Protein AF-A0A534L5I7-F1 (afdb_monomer)

Sequence (80 aa):
MIEKLTHVPIVVSDQEKALKFYTEVLGFEKRADYQNPGNPRWLTVAPKGTDVELILFEGKYKLDPRAPPERTSRSSRRAD

Solvent-accessible surface area (backbone atoms only — not comparable to full-atom values): 5196 Å² total; per-residue (Å²): 133,90,90,74,76,53,71,45,83,40,78,30,84,45,48,69,62,47,48,48,45,43,37,73,72,68,59,25,42,80,75,48,82,49,73,52,90,98,51,78,60,49,35,28,36,22,56,81,98,51,79,50,31,37,33,48,37,68,43,92,78,81,81,59,95,80,58,73,79,78,75,74,77,80,77,73,93,73,92,131

Radius of gyration: 18.4 Å; Cα contacts (8 Å, |Δi|>4): 110; chains: 1; bounding box: 59×39×35 Å

Secondary structure (DSSP, 8-state):
------EEEEEES-HHHHHHIIIIIS-PEEEEEE--TTS--EEEEE-TT---EEEEEE------TTSPP-----------

Mean predicted aligned error: 9.09 Å

Foldseek 3Di:
DDDDAQEDEDEDQDLVVVVCCCCVVVVWDWDDWDDDPPDFTFTWTGHPPDRHIYTHGYDDDDDPVPPDDPPPPPPDDDDD

Nearest PDB structures (foldseek):
  4hc5-assembly2_C  TM=9.283E-01  e=4.381E-05  Sphaerobacter thermophilus DSM 20745
  1r9c-assembly1_A  TM=7.684E-01  e=2.569E-03  Mesorhizobium loti
  2p7q-assembly4_C-2  TM=7.802E-01  e=4.685E-03  Listeria monocytogenes EGD-e
  2p7l-assembly4_B  TM=7.786E-01  e=5.009E-03  Listeria monocytogenes EGD-e
  2p7q-assembly4_B  TM=7.852E-01  e=6.541E-03  Listeria monocytogenes EGD-e

Structure (mmCIF, N/CA/C/O backbone):
data_AF-A0A534L5I7-F1
#
_entry.id   AF-A0A534L5I7-F1
#
loop_
_atom_site.group_PDB
_atom_site.id
_atom_site.type_symbol
_atom_site.label_atom_id
_atom_site.label_alt_id
_atom_site.label_comp_id
_atom_site.label_asym_id
_atom_site.label_entity_id
_atom_site.label_seq_id
_atom_site.pdbx_PDB_ins_code
_atom_site.Cartn_x
_atom_site.Cartn_y
_atom_site.Cartn_z
_atom_site.occupancy
_atom_site.B_iso_or_equiv
_atom_site.auth_seq_id
_atom_site.auth_comp_id
_atom_site.auth_asym_id
_atom_site.auth_atom_id
_atom_site.pdbx_PDB_model_num
ATOM 1 N N . MET A 1 1 ? 11.481 -4.457 24.450 1.00 82.94 1 MET A N 1
ATOM 2 C CA . MET A 1 1 ? 10.642 -5.577 23.964 1.00 82.94 1 MET A CA 1
ATOM 3 C C . MET A 1 1 ? 9.937 -5.090 22.702 1.00 82.94 1 MET A C 1
ATOM 5 O O . MET A 1 1 ? 9.679 -3.897 22.635 1.00 82.94 1 MET A O 1
ATOM 9 N N . ILE A 1 2 ? 9.705 -5.932 21.691 1.00 90.62 2 ILE A N 1
ATOM 10 C CA . ILE A 1 2 ? 8.924 -5.534 20.502 1.00 90.62 2 ILE A CA 1
ATOM 11 C C . ILE A 1 2 ? 7.441 -5.677 20.847 1.00 90.62 2 ILE A C 1
ATOM 13 O O . ILE A 1 2 ? 7.042 -6.733 21.328 1.00 90.62 2 ILE A O 1
ATOM 17 N N . GLU A 1 3 ? 6.650 -4.633 20.605 1.00 92.56 3 GLU A N 1
ATOM 18 C CA . GLU A 1 3 ? 5.247 -4.582 21.045 1.00 92.56 3 GLU A CA 1
ATOM 19 C C . GLU A 1 3 ? 4.246 -4.892 19.928 1.00 92.56 3 GLU A C 1
ATOM 21 O O . GLU A 1 3 ? 3.171 -5.425 20.193 1.00 92.56 3 GLU A O 1
ATOM 26 N N . LYS A 1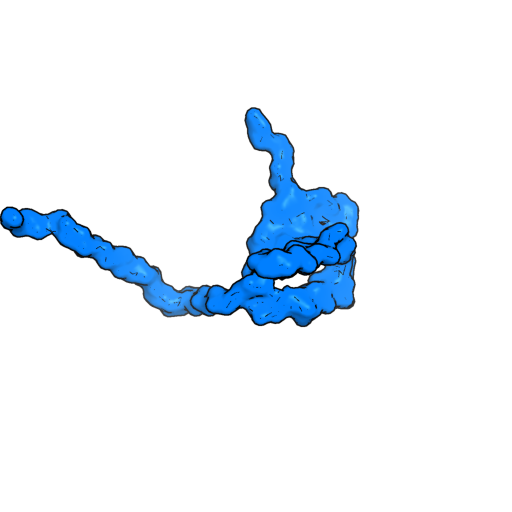 4 ? 4.580 -4.568 18.672 1.00 93.56 4 LYS A N 1
ATOM 27 C CA . LYS A 1 4 ? 3.641 -4.678 17.552 1.00 93.56 4 LYS A CA 1
ATOM 28 C C . LYS A 1 4 ? 4.344 -4.827 16.210 1.00 93.56 4 LYS A C 1
ATOM 30 O O . LYS A 1 4 ? 5.374 -4.202 15.964 1.00 93.56 4 LYS A O 1
ATOM 35 N N . LEU A 1 5 ? 3.733 -5.605 15.321 1.00 94.56 5 LEU A N 1
ATOM 36 C CA . LEU A 1 5 ? 4.056 -5.623 13.898 1.00 94.56 5 LEU A CA 1
ATOM 37 C C . LEU A 1 5 ? 3.225 -4.553 13.184 1.00 94.56 5 LEU A C 1
ATOM 39 O O . LEU A 1 5 ? 1.998 -4.607 13.212 1.00 94.56 5 LEU A O 1
ATOM 43 N N . THR A 1 6 ? 3.890 -3.585 12.560 1.00 96.69 6 THR A N 1
ATOM 44 C CA . THR A 1 6 ? 3.212 -2.463 11.893 1.00 96.69 6 THR A CA 1
ATOM 45 C C . THR A 1 6 ? 3.099 -2.657 10.388 1.00 96.69 6 THR A C 1
ATOM 47 O O . THR A 1 6 ? 2.086 -2.282 9.814 1.00 96.69 6 THR A O 1
ATOM 50 N N . HIS A 1 7 ? 4.105 -3.264 9.752 1.00 97.62 7 HIS A N 1
ATOM 51 C CA . HIS A 1 7 ? 4.157 -3.388 8.300 1.00 97.62 7 HIS A CA 1
ATOM 52 C C . HIS A 1 7 ? 4.656 -4.755 7.849 1.00 97.62 7 HIS A C 1
ATOM 54 O O . HIS A 1 7 ? 5.579 -5.319 8.440 1.00 97.62 7 HIS A O 1
ATOM 60 N N . VAL A 1 8 ? 4.091 -5.243 6.748 1.00 97.44 8 VAL A N 1
ATOM 61 C CA . VAL A 1 8 ? 4.557 -6.437 6.039 1.00 97.44 8 VAL A CA 1
ATOM 62 C C . VAL A 1 8 ? 4.765 -6.090 4.563 1.00 97.44 8 VAL A C 1
ATOM 64 O O . VAL A 1 8 ? 3.799 -5.757 3.877 1.00 97.44 8 VAL A O 1
ATOM 67 N N . PRO A 1 9 ? 6.001 -6.152 4.039 1.00 95.19 9 PRO A N 1
ATOM 68 C CA . PRO A 1 9 ? 6.246 -5.958 2.617 1.00 95.19 9 PRO A CA 1
ATOM 69 C C . PRO A 1 9 ? 5.722 -7.132 1.790 1.00 95.19 9 PRO A C 1
ATOM 71 O O . PRO A 1 9 ? 6.023 -8.289 2.079 1.00 95.19 9 PRO A O 1
ATOM 74 N N . ILE A 1 10 ? 4.994 -6.822 0.720 1.00 95.12 10 ILE A N 1
ATOM 75 C CA . ILE A 1 10 ? 4.592 -7.771 -0.316 1.00 95.12 10 ILE A CA 1
ATOM 76 C C . ILE A 1 10 ? 5.152 -7.282 -1.643 1.00 95.12 10 ILE A C 1
ATOM 78 O O . ILE A 1 10 ? 4.883 -6.158 -2.067 1.00 95.12 10 ILE A O 1
ATOM 82 N N . VAL A 1 11 ? 5.926 -8.141 -2.306 1.00 93.81 11 VAL A N 1
ATOM 83 C CA . VAL A 1 11 ? 6.464 -7.8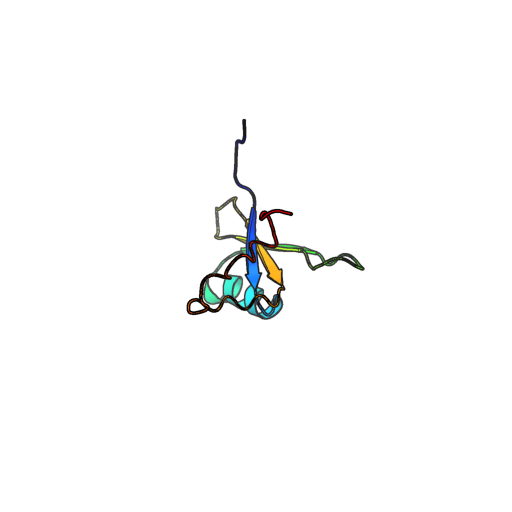30 -3.629 1.00 93.81 11 VAL A CA 1
ATOM 84 C C . VAL A 1 11 ? 5.372 -8.015 -4.674 1.00 93.81 11 VAL A C 1
ATOM 86 O O . VAL A 1 11 ? 4.778 -9.088 -4.779 1.00 93.81 11 VAL A O 1
ATOM 89 N N . VAL A 1 12 ? 5.129 -6.974 -5.460 1.00 94.62 12 VAL A N 1
ATOM 90 C CA . VAL A 1 12 ? 4.144 -6.963 -6.544 1.00 94.62 12 VAL A CA 1
ATOM 91 C C . VAL A 1 12 ? 4.824 -6.608 -7.861 1.00 94.62 12 VAL A C 1
ATOM 93 O O . VAL A 1 12 ? 5.812 -5.881 -7.887 1.00 94.62 12 VAL A O 1
ATOM 96 N N . SER A 1 13 ? 4.311 -7.127 -8.973 1.00 93.50 13 SER A N 1
ATOM 97 C CA . SER A 1 13 ? 4.908 -6.892 -10.295 1.00 93.50 13 SER A CA 1
ATOM 98 C C . SER A 1 13 ? 4.564 -5.529 -10.901 1.00 93.50 13 SER A C 1
ATOM 100 O O . SER A 1 13 ? 5.248 -5.087 -11.815 1.00 93.50 13 SER A O 1
ATOM 102 N N . ASP A 1 14 ? 3.454 -4.938 -10.460 1.00 94.94 14 ASP A N 1
ATOM 103 C CA . ASP A 1 14 ? 2.892 -3.670 -10.931 1.00 94.94 14 ASP A CA 1
ATOM 104 C C . ASP A 1 14 ? 2.079 -3.094 -9.770 1.00 94.94 14 ASP A C 1
ATOM 106 O O . ASP A 1 14 ? 1.080 -3.685 -9.339 1.00 94.94 14 ASP A O 1
ATOM 110 N N . GLN A 1 15 ? 2.558 -1.993 -9.203 1.00 96.31 15 GLN A N 1
ATOM 111 C CA . GLN A 1 15 ? 2.026 -1.453 -7.958 1.00 96.31 15 GLN A CA 1
ATOM 112 C C . GLN A 1 15 ? 0.624 -0.856 -8.117 1.00 96.31 15 GLN A C 1
ATOM 114 O O . GLN A 1 15 ? -0.180 -0.916 -7.187 1.00 96.31 15 GLN A O 1
ATOM 119 N N . GLU A 1 16 ? 0.294 -0.344 -9.302 1.00 97.25 16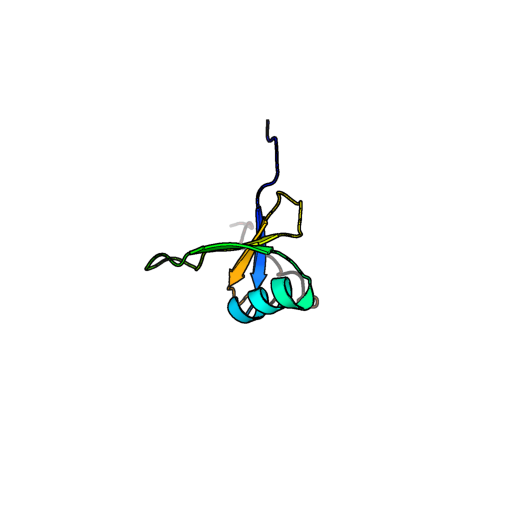 GLU A N 1
ATOM 120 C CA . GLU A 1 16 ? -1.013 0.249 -9.584 1.00 97.25 16 GLU A CA 1
ATOM 121 C C . GLU A 1 16 ? -2.087 -0.829 -9.773 1.00 97.25 16 GLU A C 1
ATOM 123 O O . GLU A 1 16 ? -3.193 -0.727 -9.239 1.00 97.25 16 GLU A O 1
ATOM 128 N N . LYS A 1 17 ? -1.757 -1.921 -10.473 1.00 97.94 17 LYS A N 1
ATOM 129 C CA . LYS A 1 17 ? -2.654 -3.085 -10.563 1.00 97.94 17 LYS A CA 1
ATOM 130 C C . LYS A 1 17 ? -2.862 -3.739 -9.206 1.0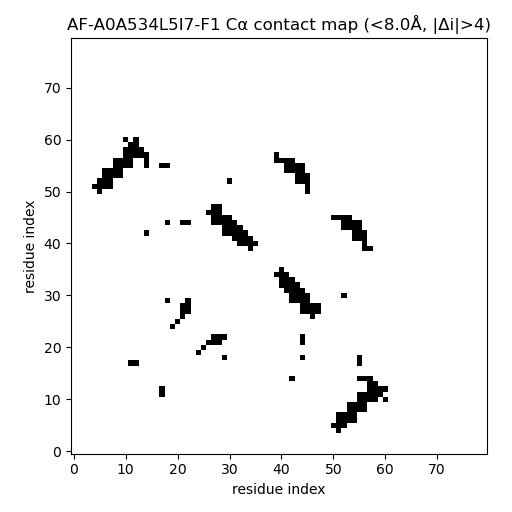0 97.94 17 LYS A C 1
ATOM 132 O O . LYS A 1 17 ? -3.982 -4.142 -8.897 1.00 97.94 17 LYS A O 1
ATOM 137 N N . ALA A 1 18 ? -1.805 -3.827 -8.399 1.00 98.19 18 ALA A N 1
ATOM 138 C CA . ALA A 1 18 ? -1.913 -4.333 -7.040 1.00 98.19 18 ALA A CA 1
ATOM 139 C C . ALA A 1 18 ? -2.849 -3.458 -6.200 1.00 98.19 18 ALA A C 1
ATOM 141 O O . ALA A 1 18 ? -3.739 -4.002 -5.553 1.00 98.19 18 ALA A O 1
ATOM 142 N N . LEU A 1 19 ? -2.714 -2.127 -6.265 1.00 98.56 19 LEU A N 1
ATOM 143 C CA . LEU A 1 19 ? -3.602 -1.209 -5.550 1.00 98.56 19 LEU A CA 1
ATOM 144 C C . LEU A 1 19 ? -5.070 -1.517 -5.840 1.00 98.56 19 LEU A C 1
ATOM 146 O O . LEU A 1 19 ? -5.820 -1.806 -4.912 1.00 98.56 19 LEU A O 1
ATOM 150 N N . LYS A 1 20 ? -5.444 -1.546 -7.125 1.00 98.56 20 LYS A N 1
ATOM 151 C CA . LYS A 1 20 ? -6.818 -1.841 -7.555 1.00 98.56 20 LYS A CA 1
ATOM 152 C C . LYS A 1 20 ? -7.290 -3.201 -7.073 1.00 98.56 20 LYS A C 1
ATOM 154 O O . LYS A 1 20 ? -8.398 -3.320 -6.569 1.00 98.56 20 LYS A O 1
ATOM 159 N N . PHE A 1 21 ? -6.453 -4.229 -7.175 1.00 98.62 21 PHE A N 1
ATOM 160 C CA . PHE A 1 21 ? -6.808 -5.554 -6.680 1.00 98.62 21 PHE A CA 1
ATOM 161 C C . PHE A 1 21 ? -7.106 -5.538 -5.172 1.00 98.62 21 PHE A C 1
ATOM 163 O O . PHE A 1 21 ? -8.168 -5.987 -4.743 1.00 98.62 21 PHE A O 1
ATOM 170 N N . TYR A 1 22 ? -6.212 -4.972 -4.360 1.00 98.56 22 TYR A N 1
ATOM 171 C CA . TYR A 1 22 ? -6.409 -4.939 -2.913 1.00 98.56 22 TYR A CA 1
ATOM 172 C C . TYR A 1 22 ? -7.596 -4.055 -2.506 1.00 98.56 22 TYR A C 1
ATOM 174 O O . TYR A 1 22 ? -8.347 -4.445 -1.614 1.00 98.56 22 TYR A O 1
ATOM 182 N N . THR A 1 23 ? -7.822 -2.909 -3.151 1.00 98.50 23 THR A N 1
ATOM 183 C CA . THR A 1 23 ? -8.898 -1.989 -2.747 1.00 98.50 23 THR A CA 1
ATOM 184 C C . THR A 1 23 ? -10.252 -2.317 -3.366 1.00 98.50 23 THR A C 1
ATOM 186 O O . THR A 1 23 ? -11.264 -2.263 -2.675 1.00 98.50 23 THR A O 1
ATOM 189 N N . GLU A 1 24 ? -10.302 -2.666 -4.651 1.00 98.50 24 GLU A N 1
ATOM 190 C CA . GLU A 1 24 ? -11.558 -2.857 -5.392 1.00 98.50 24 GLU A CA 1
ATOM 191 C C . GLU A 1 24 ? -12.047 -4.309 -5.352 1.00 98.50 24 GLU A C 1
ATOM 193 O O . GLU A 1 24 ? -13.253 -4.540 -5.306 1.00 98.50 24 GLU A O 1
ATOM 198 N N . VAL A 1 25 ? -11.137 -5.292 -5.338 1.00 98.44 25 VAL A N 1
ATOM 199 C CA . VAL A 1 25 ? -11.512 -6.718 -5.300 1.00 98.44 25 VAL A CA 1
ATOM 200 C C . VAL A 1 25 ? -11.568 -7.232 -3.865 1.00 98.44 25 VAL A C 1
ATOM 202 O O . VAL A 1 25 ? -12.545 -7.870 -3.480 1.00 98.44 25 VAL A O 1
ATOM 205 N N . LEU A 1 26 ? -10.537 -6.952 -3.061 1.00 98.19 26 LEU A N 1
ATOM 206 C CA . LEU A 1 26 ? -10.459 -7.436 -1.675 1.00 98.19 26 LEU A CA 1
ATOM 207 C C . LEU A 1 26 ? -11.068 -6.473 -0.645 1.00 98.19 26 LEU A C 1
ATOM 209 O O . LEU A 1 26 ? -11.245 -6.855 0.512 1.00 98.19 26 LEU A O 1
ATOM 213 N N . GLY A 1 27 ? -11.397 -5.240 -1.039 1.00 98.25 27 GLY A N 1
ATOM 214 C CA . GLY A 1 27 ? -12.048 -4.262 -0.163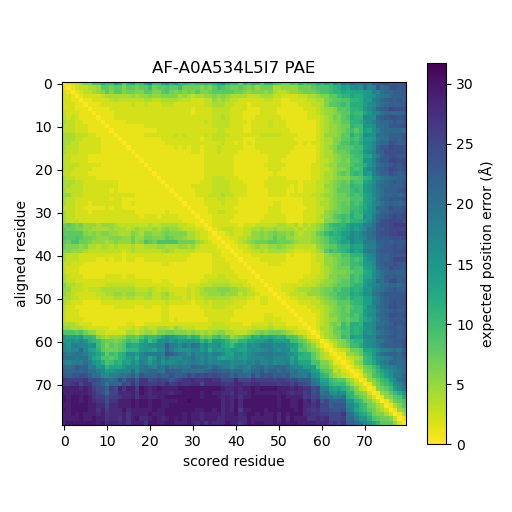 1.00 98.25 27 GLY A CA 1
ATOM 215 C C . GLY A 1 27 ? -11.143 -3.661 0.917 1.00 98.25 27 GLY A C 1
ATOM 216 O O . GLY A 1 27 ? -11.649 -3.173 1.933 1.00 98.25 27 GLY A O 1
ATOM 217 N N . PHE A 1 28 ? -9.819 -3.716 0.738 1.00 98.62 28 PHE A N 1
ATOM 218 C CA . PHE A 1 28 ? -8.864 -3.082 1.647 1.00 98.62 28 PHE A CA 1
ATOM 219 C C . PHE A 1 28 ? -8.912 -1.560 1.492 1.00 98.62 28 PHE A C 1
ATOM 221 O O . PHE A 1 28 ? -9.340 -1.016 0.475 1.00 98.62 28 PHE A O 1
ATOM 228 N N . GLU A 1 29 ? -8.432 -0.859 2.508 1.00 98.50 29 GLU A N 1
ATOM 229 C CA . GLU A 1 29 ? -8.286 0.590 2.495 1.00 98.50 29 GLU A CA 1
ATOM 230 C C . GLU A 1 29 ? -6.850 0.965 2.151 1.00 98.50 29 GLU A C 1
ATOM 232 O O . GLU A 1 29 ? -5.902 0.409 2.710 1.00 98.50 29 GLU A O 1
ATOM 237 N N . LYS A 1 30 ? -6.688 1.947 1.261 1.00 98.38 30 LYS A N 1
ATOM 238 C CA . LYS A 1 30 ? -5.400 2.607 1.043 1.00 98.38 30 LYS A CA 1
ATOM 239 C C . LYS A 1 30 ? -5.055 3.433 2.282 1.00 98.38 30 LYS A C 1
ATOM 241 O O . LYS A 1 30 ? -5.854 4.277 2.684 1.00 98.38 30 LYS A O 1
ATOM 246 N N . ARG A 1 31 ? -3.880 3.200 2.871 1.00 98.19 31 ARG A N 1
ATOM 247 C CA . ARG A 1 31 ? -3.437 3.873 4.105 1.00 98.19 31 ARG A CA 1
ATOM 248 C C . ARG A 1 31 ? -2.397 4.960 3.840 1.00 98.19 31 ARG A C 1
ATOM 250 O O . ARG A 1 31 ? -2.538 6.065 4.357 1.00 98.19 31 ARG A O 1
ATOM 257 N N . ALA A 1 32 ? -1.423 4.697 2.973 1.00 97.50 32 ALA A N 1
ATOM 258 C CA . ALA A 1 32 ? -0.413 5.667 2.554 1.00 97.50 32 ALA A CA 1
ATOM 259 C C . ALA A 1 32 ? -0.104 5.541 1.060 1.00 97.50 32 ALA A C 1
ATOM 261 O O . ALA A 1 32 ? -0.171 4.446 0.50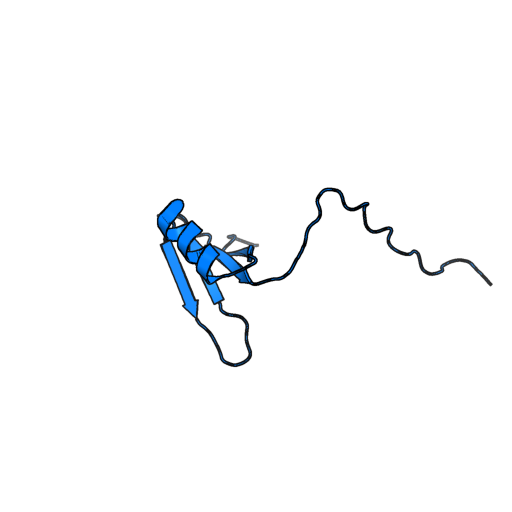7 1.00 97.50 32 ALA A O 1
ATOM 262 N N . ASP A 1 33 ? 0.243 6.658 0.416 1.00 97.69 33 ASP A N 1
ATOM 263 C CA . ASP A 1 33 ? 0.596 6.706 -1.006 1.00 97.69 33 ASP A CA 1
ATOM 264 C C . ASP A 1 33 ? 1.481 7.924 -1.302 1.00 97.69 33 ASP A C 1
ATOM 266 O O . ASP A 1 33 ? 0.984 9.031 -1.520 1.00 97.69 33 ASP A O 1
ATOM 270 N N . TYR A 1 34 ? 2.799 7.730 -1.259 1.00 95.19 34 TYR A N 1
ATOM 271 C CA . TYR A 1 34 ? 3.776 8.804 -1.427 1.00 95.19 34 TYR A CA 1
ATOM 272 C C . TYR A 1 34 ? 4.906 8.377 -2.363 1.00 95.19 34 TYR A C 1
ATOM 274 O O . TYR A 1 34 ? 5.455 7.283 -2.247 1.00 95.19 34 TYR A O 1
ATOM 282 N N . GLN A 1 35 ? 5.291 9.267 -3.276 1.00 94.38 35 GLN A N 1
ATOM 283 C CA . GLN A 1 35 ? 6.384 9.051 -4.219 1.00 94.38 35 GLN A CA 1
ATOM 284 C C . GLN A 1 35 ? 7.424 10.157 -4.046 1.00 94.38 35 GLN A C 1
ATOM 286 O O . GLN A 1 35 ? 7.276 11.254 -4.582 1.00 94.38 35 GLN A O 1
ATOM 291 N N . ASN A 1 36 ? 8.496 9.859 -3.310 1.00 90.56 36 ASN A N 1
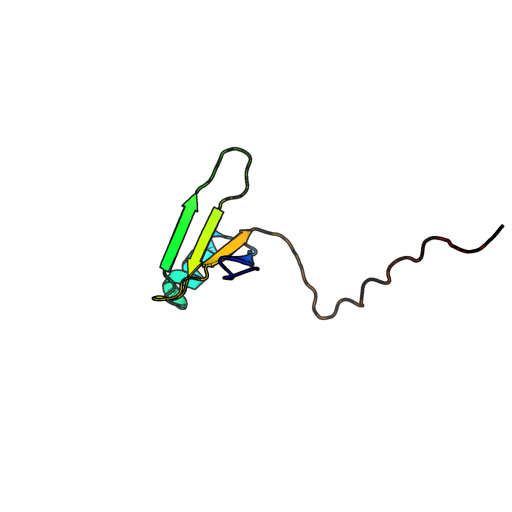ATOM 292 C CA . ASN A 1 36 ? 9.615 10.787 -3.174 1.00 90.56 36 ASN A CA 1
ATOM 293 C C . ASN A 1 36 ? 10.518 10.693 -4.415 1.00 90.56 36 ASN A C 1
ATOM 295 O O . ASN A 1 36 ? 10.790 9.580 -4.883 1.00 90.56 36 ASN A O 1
ATOM 299 N N . PRO A 1 37 ? 11.020 11.821 -4.951 1.00 92.94 37 PRO A N 1
ATOM 300 C CA . PRO A 1 37 ? 12.001 11.797 -6.029 1.00 92.94 37 PRO A CA 1
ATOM 301 C C . PRO A 1 37 ? 13.199 10.908 -5.670 1.00 92.94 37 PRO A C 1
ATOM 303 O O . PRO A 1 37 ? 13.712 10.964 -4.552 1.00 92.94 37 PRO A O 1
ATOM 306 N N . GLY A 1 38 ? 13.613 10.053 -6.605 1.00 91.25 38 GLY A N 1
ATOM 307 C CA . GLY A 1 38 ? 14.752 9.145 -6.429 1.00 91.25 38 GLY A CA 1
ATOM 308 C C . GLY A 1 38 ? 14.525 7.944 -5.499 1.00 91.25 38 GLY A C 1
ATOM 309 O O . GLY A 1 38 ? 15.464 7.186 -5.285 1.00 91.25 38 GLY A O 1
ATOM 310 N N . ASN A 1 39 ? 13.317 7.740 -4.965 1.00 89.75 39 ASN A N 1
ATOM 311 C CA . ASN A 1 39 ? 12.994 6.615 -4.080 1.00 89.75 39 ASN A CA 1
ATOM 312 C C . ASN A 1 39 ? 11.865 5.747 -4.665 1.00 89.75 39 ASN A C 1
ATOM 314 O O . ASN A 1 39 ? 11.091 6.239 -5.483 1.00 89.75 39 ASN A O 1
ATOM 318 N N . PRO A 1 40 ? 11.720 4.473 -4.261 1.00 89.56 40 PRO A N 1
ATOM 319 C CA . PRO A 1 40 ? 10.527 3.690 -4.585 1.00 89.56 40 PRO A CA 1
ATOM 320 C C . PRO A 1 40 ? 9.254 4.328 -4.005 1.00 89.56 40 PRO A C 1
ATOM 322 O O . PRO A 1 40 ? 9.298 4.919 -2.924 1.00 89.56 40 PRO A O 1
ATOM 325 N N . ARG A 1 41 ? 8.114 4.188 -4.695 1.00 95.19 41 ARG A N 1
ATOM 326 C CA . ARG A 1 41 ? 6.799 4.599 -4.173 1.00 95.19 41 ARG A CA 1
ATOM 327 C C . ARG A 1 41 ? 6.506 3.854 -2.875 1.00 95.19 41 ARG A C 1
ATOM 329 O O . ARG A 1 41 ? 6.550 2.622 -2.837 1.00 95.19 41 ARG A O 1
ATOM 336 N N . TRP A 1 42 ? 6.126 4.591 -1.842 1.00 96.75 42 TRP A N 1
ATOM 337 C CA . TRP A 1 42 ? 5.586 4.034 -0.613 1.00 96.75 42 TRP A CA 1
ATOM 338 C C . TRP A 1 42 ? 4.068 3.938 -0.731 1.00 96.75 42 TRP A C 1
ATOM 340 O O . TRP A 1 42 ? 3.372 4.947 -0.632 1.00 96.75 42 TRP A O 1
ATOM 350 N N . LEU A 1 43 ? 3.563 2.729 -0.960 1.00 98.38 43 LEU A N 1
ATOM 351 C CA . LEU A 1 43 ? 2.134 2.456 -1.067 1.00 98.38 43 LEU A CA 1
ATOM 352 C C . LEU A 1 43 ? 1.743 1.385 -0.059 1.00 98.38 43 LEU A C 1
ATOM 354 O O . LEU A 1 43 ? 2.303 0.286 -0.089 1.00 98.38 43 LEU A O 1
ATOM 358 N N . THR A 1 44 ? 0.766 1.687 0.791 1.00 98.56 44 THR A N 1
ATOM 359 C CA . THR A 1 44 ? 0.260 0.731 1.774 1.00 98.56 44 THR A CA 1
ATOM 360 C C . THR A 1 44 ? -1.249 0.555 1.717 1.00 98.56 44 THR A C 1
ATOM 362 O O . THR A 1 44 ? -2.011 1.490 1.446 1.00 98.56 44 THR A O 1
ATOM 365 N N . VAL A 1 45 ? -1.681 -0.674 1.988 1.00 98.75 45 VAL A N 1
ATOM 366 C CA . VAL A 1 45 ? -3.090 -1.066 2.096 1.00 98.75 45 VAL A CA 1
ATOM 367 C C . VAL A 1 45 ? -3.308 -1.908 3.349 1.00 98.75 45 VAL A C 1
ATOM 369 O O . VAL A 1 45 ? -2.408 -2.628 3.778 1.00 98.75 45 VAL A O 1
ATOM 372 N N . ALA A 1 46 ? -4.503 -1.861 3.927 1.00 98.56 46 ALA A N 1
ATOM 373 C CA . ALA A 1 46 ? -4.861 -2.696 5.071 1.00 98.56 46 ALA A CA 1
ATOM 374 C C . ALA A 1 46 ? -6.332 -3.132 5.010 1.00 98.56 46 ALA A C 1
ATOM 376 O O . ALA A 1 46 ? -7.174 -2.365 4.532 1.00 98.56 46 ALA A O 1
ATOM 377 N N . PRO A 1 47 ? -6.686 -4.319 5.535 1.00 98.12 47 PRO A N 1
ATOM 378 C CA . PRO A 1 4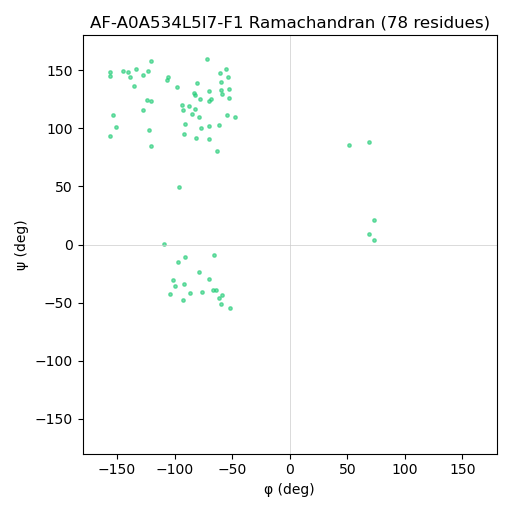7 ? -8.075 -4.629 5.840 1.00 98.12 47 PRO A CA 1
ATOM 379 C C . PRO A 1 47 ? -8.678 -3.572 6.776 1.00 98.12 47 PRO A C 1
ATOM 381 O O . PRO A 1 47 ? -7.988 -2.974 7.611 1.00 98.12 47 PRO A O 1
ATOM 384 N N . LYS A 1 48 ? -9.991 -3.365 6.678 1.00 96.38 48 LYS A N 1
ATOM 385 C CA . LYS A 1 48 ? -10.709 -2.439 7.563 1.00 96.38 48 LYS A CA 1
ATOM 386 C C . LYS A 1 48 ? -10.555 -2.853 9.028 1.00 96.38 48 LYS A C 1
ATOM 388 O O . LYS A 1 48 ? -10.590 -4.039 9.348 1.00 96.38 48 LYS A O 1
ATOM 393 N N . GLY A 1 49 ? -10.373 -1.873 9.913 1.00 95.69 49 GLY A N 1
ATOM 394 C CA . GLY A 1 49 ? -10.242 -2.101 11.360 1.00 95.69 49 GLY A CA 1
ATOM 395 C C . GLY A 1 49 ? -8.952 -2.806 11.798 1.00 95.69 49 GLY A C 1
ATOM 396 O O . GLY A 1 49 ? -8.836 -3.188 12.957 1.00 95.69 49 GLY A O 1
ATOM 397 N N . THR A 1 50 ? -7.994 -2.992 10.888 1.00 95.81 50 THR A N 1
ATOM 398 C CA . THR A 1 50 ? -6.691 -3.592 11.187 1.00 95.81 50 THR A CA 1
ATOM 399 C C . THR A 1 50 ? -5.602 -2.520 11.216 1.00 95.81 50 THR A C 1
ATOM 401 O O . THR A 1 50 ? -5.632 -1.575 10.423 1.00 95.81 50 THR A O 1
ATOM 404 N N . ASP A 1 51 ? -4.636 -2.690 12.122 1.00 94.69 51 ASP A N 1
ATOM 405 C CA . ASP A 1 51 ? -3.512 -1.761 12.299 1.00 94.69 51 ASP A CA 1
ATOM 406 C C . ASP A 1 51 ? -2.230 -2.183 11.571 1.00 94.69 51 ASP A C 1
ATOM 408 O O . ASP A 1 51 ? -1.302 -1.386 11.469 1.00 94.69 51 ASP A O 1
ATOM 412 N N . VAL A 1 52 ? -2.135 -3.440 11.123 1.00 97.69 52 VAL A N 1
ATOM 413 C CA . VAL A 1 52 ? -1.008 -3.890 10.300 1.00 97.69 52 VAL A CA 1
ATOM 414 C C . VAL A 1 52 ? -1.256 -3.517 8.843 1.00 97.69 52 VAL A C 1
ATOM 416 O O . VAL A 1 52 ? -2.320 -3.797 8.288 1.00 97.69 52 VAL A O 1
ATOM 419 N N . GLU A 1 53 ? -0.258 -2.900 8.222 1.00 98.44 53 GLU A N 1
ATOM 420 C CA . GLU A 1 53 ? -0.313 -2.454 6.837 1.00 98.44 53 GLU A CA 1
ATOM 421 C C . GLU A 1 53 ? 0.542 -3.341 5.930 1.00 98.44 53 GLU A C 1
ATOM 423 O O . GLU A 1 53 ? 1.641 -3.776 6.283 1.00 98.44 53 GLU A O 1
ATOM 428 N N . LEU A 1 54 ? 0.050 -3.599 4.724 1.00 98.50 54 LEU A N 1
ATOM 429 C CA . LEU A 1 54 ? 0.812 -4.266 3.678 1.00 98.50 54 LEU A CA 1
ATOM 430 C C . LEU A 1 54 ? 1.477 -3.205 2.814 1.00 98.50 54 LEU A C 1
ATOM 432 O O . LEU A 1 54 ? 0.783 -2.394 2.203 1.00 98.50 54 LEU A O 1
ATOM 436 N N . ILE A 1 55 ? 2.807 -3.226 2.738 1.00 98.25 55 ILE A N 1
ATOM 437 C CA . ILE A 1 55 ? 3.544 -2.377 1.798 1.00 98.25 55 ILE A CA 1
ATOM 438 C C . ILE A 1 55 ? 3.537 -3.085 0.447 1.00 98.25 55 ILE A C 1
ATOM 440 O O . ILE A 1 55 ? 4.103 -4.170 0.316 1.00 98.25 55 ILE A O 1
ATOM 444 N N . LEU A 1 56 ? 2.918 -2.471 -0.559 1.00 97.75 56 LEU A N 1
ATOM 445 C CA . LEU A 1 56 ? 2.930 -2.969 -1.931 1.00 97.75 56 LEU A CA 1
ATOM 446 C C . LEU A 1 56 ? 4.239 -2.528 -2.581 1.00 97.75 56 LEU A C 1
ATOM 448 O O . LEU A 1 56 ? 4.327 -1.423 -3.104 1.00 97.75 56 LEU A O 1
ATOM 452 N N . PHE A 1 57 ? 5.276 -3.356 -2.500 1.00 95.00 57 PHE A N 1
ATOM 453 C CA . PHE A 1 57 ? 6.608 -3.024 -2.997 1.00 95.00 57 PHE A CA 1
ATOM 454 C C . PHE A 1 57 ? 6.776 -3.515 -4.436 1.00 95.00 57 PHE A C 1
ATOM 456 O O . PHE A 1 57 ? 6.746 -4.720 -4.687 1.00 95.00 57 PHE A O 1
ATOM 463 N N . GLU A 1 58 ? 6.951 -2.604 -5.395 1.00 92.88 58 GLU A N 1
ATOM 464 C CA . GLU A 1 58 ? 7.142 -3.020 -6.785 1.00 92.88 58 GLU A CA 1
ATOM 465 C C . GLU A 1 58 ? 8.509 -3.682 -6.974 1.00 92.88 58 GLU A C 1
ATOM 467 O O . GLU A 1 58 ? 9.555 -3.097 -6.689 1.00 92.88 58 GLU A O 1
ATOM 472 N N . GLY A 1 59 ? 8.513 -4.915 -7.475 1.00 88.75 59 GLY A N 1
ATOM 473 C CA . GLY A 1 59 ? 9.737 -5.664 -7.701 1.00 88.75 59 GLY A CA 1
ATOM 474 C C . GLY A 1 59 ? 9.575 -6.740 -8.762 1.00 88.75 59 GLY A C 1
ATOM 475 O O . GLY A 1 59 ? 8.527 -7.362 -8.918 1.00 88.75 59 GLY A O 1
ATOM 476 N N . LYS A 1 60 ? 10.663 -7.007 -9.486 1.00 77.81 60 LYS A N 1
ATOM 477 C CA . LYS A 1 60 ? 10.742 -8.075 -10.492 1.00 77.81 60 LYS A CA 1
ATOM 478 C C . LYS A 1 60 ? 11.360 -9.339 -9.894 1.00 77.81 60 LYS A C 1
ATOM 480 O O . LYS A 1 60 ? 12.295 -9.898 -10.459 1.00 77.81 60 LYS A O 1
ATOM 485 N N . TYR A 1 61 ? 10.866 -9.779 -8.738 1.00 70.19 61 TYR A N 1
ATOM 486 C CA . TYR A 1 61 ? 11.280 -11.062 -8.171 1.00 70.19 61 TYR A CA 1
ATOM 487 C C . TYR A 1 61 ? 10.447 -12.185 -8.781 1.00 70.19 61 TYR A C 1
ATOM 489 O O . TYR A 1 61 ? 9.243 -12.283 -8.554 1.00 70.19 61 TYR A O 1
ATOM 497 N N . LYS A 1 62 ? 11.097 -13.045 -9.569 1.00 64.62 62 LYS A N 1
ATOM 498 C CA . LYS A 1 62 ? 10.512 -14.305 -10.031 1.00 64.62 62 LYS A CA 1
ATOM 499 C C . LYS A 1 62 ? 10.890 -15.395 -9.035 1.00 64.62 62 LYS A C 1
ATOM 501 O O . LYS A 1 62 ? 11.970 -15.966 -9.129 1.00 64.62 62 LYS A O 1
ATOM 506 N N . LEU A 1 63 ? 10.010 -15.662 -8.076 1.00 66.00 63 LEU A N 1
ATOM 507 C CA . LEU A 1 63 ? 10.068 -16.900 -7.304 1.00 66.00 63 LEU A CA 1
ATOM 508 C C . LEU A 1 63 ? 9.510 -18.010 -8.193 1.00 66.00 63 LEU A C 1
ATOM 510 O O . LEU A 1 63 ? 8.298 -18.116 -8.359 1.00 66.00 63 LEU A O 1
ATOM 514 N N . ASP A 1 64 ? 10.389 -18.796 -8.810 1.00 69.12 64 ASP A N 1
ATOM 515 C CA . ASP A 1 64 ? 9.980 -20.069 -9.397 1.00 69.12 64 ASP A CA 1
ATOM 516 C C . ASP A 1 64 ? 9.863 -21.089 -8.251 1.00 69.12 64 ASP A C 1
ATOM 518 O O . ASP A 1 64 ? 10.886 -21.484 -7.688 1.00 69.12 64 ASP A O 1
ATOM 522 N N . PRO A 1 65 ? 8.646 -21.528 -7.875 1.00 70.25 65 PRO A N 1
ATOM 523 C CA . PRO A 1 65 ? 8.461 -22.487 -6.786 1.00 70.25 65 PRO A CA 1
ATOM 524 C C . PRO A 1 65 ? 9.045 -23.872 -7.109 1.00 70.25 65 PRO A C 1
ATOM 526 O O . PRO A 1 65 ? 9.075 -24.741 -6.241 1.00 70.25 65 PRO A O 1
ATOM 529 N N . ARG A 1 66 ? 9.471 -24.099 -8.358 1.00 75.19 66 ARG A N 1
ATOM 530 C CA . ARG A 1 66 ? 10.103 -25.328 -8.846 1.00 75.19 66 ARG A CA 1
ATOM 531 C C . ARG A 1 66 ? 11.586 -25.146 -9.148 1.00 75.19 66 ARG A C 1
ATOM 533 O O . ARG A 1 66 ? 12.220 -26.114 -9.571 1.00 75.19 66 ARG A O 1
ATOM 540 N N . ALA A 1 67 ? 12.147 -23.952 -8.944 1.00 69.94 67 ALA A N 1
ATOM 541 C CA . ALA A 1 67 ? 13.585 -23.783 -9.057 1.00 69.94 67 ALA A CA 1
ATOM 542 C C . ALA A 1 67 ? 14.270 -24.715 -8.043 1.00 69.94 67 ALA A C 1
ATOM 544 O O . ALA A 1 67 ? 13.858 -24.766 -6.879 1.00 69.94 67 ALA A O 1
ATOM 545 N N . PRO A 1 68 ? 15.307 -25.465 -8.456 1.00 70.62 68 PRO A N 1
ATOM 546 C CA . PRO A 1 68 ? 16.132 -26.196 -7.509 1.00 70.62 68 PRO A CA 1
ATOM 547 C C . PRO A 1 68 ? 16.648 -25.222 -6.442 1.00 70.62 68 PRO A C 1
ATOM 549 O O . PRO A 1 68 ? 16.958 -24.079 -6.794 1.00 70.62 68 PRO A O 1
ATOM 552 N N . PRO A 1 69 ? 16.772 -25.638 -5.166 1.00 71.75 69 PRO A N 1
ATOM 553 C CA . PRO A 1 69 ? 17.389 -24.791 -4.155 1.00 71.75 69 PRO A CA 1
ATOM 554 C C . PRO A 1 69 ? 18.746 -24.343 -4.685 1.00 71.75 69 PRO A C 1
ATOM 556 O O . PRO A 1 69 ? 19.545 -25.175 -5.129 1.00 71.75 69 PRO A O 1
ATOM 559 N N . GLU A 1 70 ? 18.970 -23.031 -4.697 1.00 66.94 70 GLU A N 1
ATOM 560 C CA . GLU A 1 70 ? 20.202 -22.450 -5.204 1.00 66.94 70 GLU A CA 1
ATOM 561 C C . GLU A 1 70 ? 21.357 -23.114 -4.454 1.00 66.94 70 GLU A C 1
ATOM 563 O O . GLU A 1 70 ? 21.477 -23.009 -3.229 1.00 66.94 70 GLU A O 1
ATOM 568 N N . ARG A 1 71 ? 22.143 -23.924 -5.170 1.00 57.84 71 ARG A N 1
ATOM 569 C CA . ARG A 1 71 ? 23.224 -24.706 -4.580 1.00 57.84 71 ARG A CA 1
ATOM 570 C C . ARG A 1 71 ? 24.282 -23.696 -4.182 1.00 57.84 71 ARG A C 1
ATOM 572 O O . ARG A 1 71 ? 25.112 -23.337 -5.011 1.00 57.84 71 ARG A O 1
ATOM 579 N N . THR A 1 72 ? 24.201 -23.208 -2.945 1.00 50.06 72 THR A N 1
ATOM 580 C CA . THR A 1 72 ? 25.119 -22.222 -2.382 1.00 50.06 72 THR A CA 1
ATOM 581 C C . THR A 1 72 ? 26.514 -22.710 -2.714 1.00 50.06 72 THR A C 1
ATOM 583 O O . THR A 1 72 ? 26.932 -23.779 -2.254 1.00 50.06 72 THR A O 1
ATOM 586 N N . SER A 1 73 ? 27.194 -22.005 -3.614 1.00 52.03 73 SER A N 1
ATOM 587 C CA . SER A 1 73 ? 28.539 -22.367 -4.007 1.00 52.03 73 SER A CA 1
ATOM 588 C C . SER A 1 73 ? 29.378 -22.281 -2.741 1.00 52.03 73 SER A C 1
ATOM 590 O O . SER A 1 73 ? 29.718 -21.192 -2.284 1.00 52.03 73 SER A O 1
ATOM 592 N N . ARG A 1 74 ? 29.691 -23.431 -2.134 1.00 50.06 74 ARG A N 1
ATOM 593 C CA . ARG A 1 74 ? 30.826 -23.557 -1.224 1.00 50.06 74 ARG A CA 1
ATOM 594 C C . ARG A 1 74 ? 32.068 -23.272 -2.063 1.00 50.06 74 ARG A C 1
ATOM 596 O O . ARG A 1 74 ? 32.729 -24.195 -2.531 1.00 50.06 74 ARG A O 1
ATOM 603 N N . SER A 1 75 ? 32.363 -21.997 -2.293 1.00 47.41 75 SER A N 1
ATOM 604 C CA . SER A 1 75 ? 33.663 -21.567 -2.776 1.00 47.41 75 SER A CA 1
ATOM 605 C C . SER A 1 75 ? 34.657 -21.777 -1.634 1.00 47.41 75 SER A C 1
ATOM 607 O O . SER A 1 75 ? 34.667 -21.054 -0.640 1.00 47.41 75 SER A O 1
ATOM 609 N N . SER A 1 76 ? 35.410 -22.867 -1.779 1.00 51.94 76 SER A N 1
ATOM 610 C CA . SER A 1 76 ? 36.757 -23.100 -1.256 1.00 51.94 76 SER A CA 1
ATOM 611 C C . SER A 1 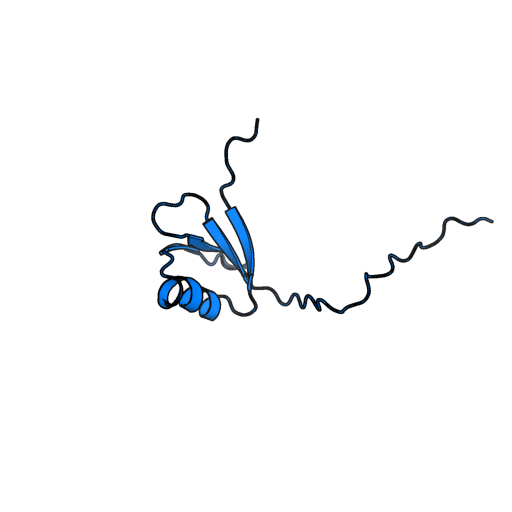76 ? 37.006 -22.843 0.238 1.00 51.94 76 SER A C 1
ATOM 613 O O . SER A 1 76 ? 37.590 -21.842 0.643 1.00 51.94 76 SER A O 1
ATOM 615 N N . ARG A 1 77 ? 36.724 -23.861 1.057 1.00 54.47 77 ARG A N 1
ATOM 616 C CA . ARG A 1 77 ? 37.681 -24.284 2.096 1.00 54.47 77 ARG A CA 1
ATOM 617 C C . ARG A 1 77 ? 38.062 -25.741 1.859 1.00 54.47 77 ARG A C 1
ATOM 619 O O . ARG A 1 77 ? 37.439 -26.642 2.411 1.00 54.47 77 ARG A O 1
ATOM 626 N N . ARG A 1 78 ? 39.046 -25.937 0.985 1.00 42.38 78 ARG A N 1
ATOM 627 C CA . ARG A 1 78 ? 40.026 -27.037 0.946 1.00 42.38 78 ARG A CA 1
ATOM 628 C C . ARG A 1 78 ? 41.261 -26.390 0.296 1.00 42.38 78 ARG A C 1
ATOM 630 O O . ARG A 1 78 ? 41.114 -25.850 -0.790 1.00 42.38 78 ARG A O 1
ATOM 637 N N . ALA A 1 79 ? 42.249 -26.017 1.106 1.00 44.00 79 ALA A N 1
ATOM 638 C CA . ALA A 1 79 ? 43.449 -26.815 1.369 1.00 44.00 79 ALA A CA 1
ATOM 639 C C . ALA A 1 79 ? 44.344 -26.893 0.122 1.00 44.00 79 ALA A C 1
ATOM 641 O O . ALA A 1 79 ? 44.134 -27.774 -0.705 1.00 44.00 79 ALA A O 1
ATOM 642 N N . ASP A 1 80 ? 45.242 -25.919 -0.027 1.00 45.03 80 ASP A N 1
ATOM 643 C CA . ASP A 1 80 ? 46.703 -26.097 0.057 1.00 45.03 80 ASP A CA 1
ATOM 644 C C . ASP A 1 80 ? 47.328 -24.737 0.427 1.00 45.03 80 ASP A C 1
ATOM 646 O O . ASP A 1 80 ? 46.874 -23.723 -0.159 1.00 45.03 80 ASP A O 1
#

pLDDT: mean 86.54, std 16.85, range [42.38, 98.75]